Protein AF-A0AAN5DFT8-F1 (afdb_monomer_lite)

Structure (mmCIF, N/CA/C/O backbone):
data_AF-A0AAN5DFT8-F1
#
_entry.id   AF-A0AAN5DFT8-F1
#
loop_
_atom_site.group_PDB
_atom_site.id
_atom_site.type_symbol
_atom_site.label_atom_id
_atom_site.label_alt_id
_atom_site.label_comp_id
_atom_site.label_asym_id
_atom_site.label_entity_id
_atom_site.label_seq_id
_atom_site.pdbx_PDB_ins_code
_atom_site.Cartn_x
_atom_site.Cartn_y
_atom_site.Cartn_z
_atom_site.occupancy
_atom_site.B_iso_or_equiv
_atom_site.auth_seq_id
_atom_site.auth_comp_id
_atom_site.auth_asym_id
_atom_site.auth_atom_id
_atom_site.pdbx_PDB_model_num
ATOM 1 N N . MET A 1 1 ? 38.899 -0.922 -53.672 1.00 45.53 1 MET A N 1
ATOM 2 C CA . MET A 1 1 ? 38.471 0.412 -53.199 1.00 45.53 1 MET A CA 1
ATOM 3 C C . MET A 1 1 ? 37.373 0.173 -52.175 1.00 45.53 1 MET A C 1
ATOM 5 O O . MET A 1 1 ? 36.414 -0.508 -52.506 1.00 45.53 1 MET A O 1
ATOM 9 N N . GLN A 1 2 ? 37.627 0.513 -50.912 1.00 55.81 2 GLN A N 1
ATOM 10 C CA . GLN A 1 2 ? 36.923 -0.024 -49.739 1.00 55.81 2 GLN A CA 1
ATOM 11 C C . GLN A 1 2 ? 35.485 0.510 -49.614 1.00 55.81 2 GLN A C 1
ATOM 13 O O . GLN A 1 2 ? 35.251 1.708 -49.744 1.00 55.81 2 GLN A O 1
ATOM 18 N N . LEU A 1 3 ? 34.545 -0.409 -49.366 1.00 51.47 3 LEU A N 1
ATOM 19 C CA . LEU A 1 3 ? 33.129 -0.159 -49.093 1.00 51.47 3 LEU A CA 1
ATOM 20 C C . LEU A 1 3 ? 32.989 0.433 -47.676 1.00 51.47 3 LEU A C 1
ATOM 22 O O . LEU A 1 3 ? 33.212 -0.268 -46.692 1.00 51.47 3 LEU A O 1
ATOM 26 N N . LEU A 1 4 ? 32.633 1.712 -47.562 1.00 61.44 4 LEU A N 1
ATOM 27 C CA . LEU A 1 4 ? 32.276 2.349 -46.291 1.00 61.44 4 LEU A CA 1
ATOM 28 C C . LEU A 1 4 ? 30.762 2.210 -46.079 1.00 61.44 4 LEU A C 1
ATOM 30 O O . LEU A 1 4 ? 29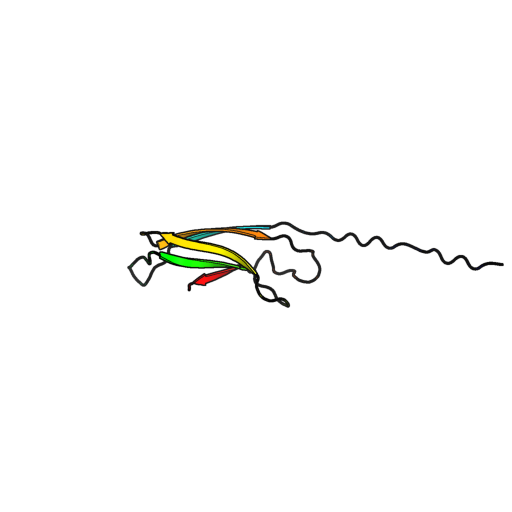.983 2.997 -46.610 1.00 61.44 4 LEU A O 1
ATOM 34 N N . LEU A 1 5 ? 30.344 1.194 -45.318 1.00 58.47 5 LEU A N 1
ATOM 35 C CA . LEU A 1 5 ? 29.010 1.173 -44.711 1.00 58.47 5 LEU A CA 1
ATOM 36 C C . LEU A 1 5 ? 28.988 2.227 -43.589 1.00 58.47 5 LEU A C 1
ATOM 38 O O . LEU A 1 5 ? 29.833 2.140 -42.694 1.00 58.47 5 LEU A O 1
ATOM 42 N N . PRO A 1 6 ? 28.060 3.202 -43.575 1.00 62.62 6 PRO A N 1
ATOM 43 C CA . PRO A 1 6 ? 27.934 4.081 -42.427 1.00 62.62 6 PRO A CA 1
ATOM 44 C C . PRO A 1 6 ? 27.358 3.262 -41.269 1.00 62.62 6 PRO A C 1
ATOM 46 O O . PRO A 1 6 ? 26.222 2.796 -41.320 1.00 62.62 6 PRO A O 1
ATOM 49 N N . LEU A 1 7 ? 28.161 3.074 -40.223 1.00 63.12 7 LEU A N 1
ATOM 50 C CA . LEU A 1 7 ? 27.722 2.522 -38.947 1.00 63.12 7 LEU A CA 1
ATOM 51 C C . LEU A 1 7 ? 26.853 3.581 -38.253 1.00 63.12 7 LEU A C 1
ATOM 53 O O . LEU A 1 7 ? 27.317 4.317 -37.385 1.00 63.12 7 LEU A O 1
ATOM 57 N N . THR A 1 8 ? 25.606 3.739 -38.692 1.00 63.53 8 THR A N 1
ATOM 58 C CA . THR A 1 8 ? 24.650 4.618 -38.018 1.00 63.53 8 THR A CA 1
ATOM 59 C C . THR A 1 8 ? 24.279 3.976 -36.688 1.00 63.53 8 THR A C 1
ATOM 61 O O . THR A 1 8 ? 23.462 3.058 -36.642 1.00 63.53 8 THR A O 1
ATOM 64 N N . ALA A 1 9 ? 24.902 4.437 -35.604 1.00 66.69 9 ALA A N 1
ATOM 65 C CA . ALA A 1 9 ? 24.451 4.138 -34.255 1.00 66.69 9 ALA A CA 1
ATOM 66 C C . ALA A 1 9 ? 23.066 4.773 -34.071 1.00 66.69 9 ALA A C 1
ATOM 68 O O . ALA A 1 9 ? 22.940 5.984 -33.889 1.00 66.69 9 ALA A O 1
ATOM 69 N N . VAL A 1 10 ? 22.017 3.960 -34.185 1.00 67.25 10 VAL A N 1
ATOM 70 C CA . VAL A 1 10 ? 20.657 4.373 -33.843 1.00 67.25 10 VAL A CA 1
ATOM 71 C C . VAL A 1 10 ? 20.604 4.471 -32.323 1.00 67.25 10 VAL A C 1
ATOM 73 O O . VAL A 1 10 ? 20.555 3.463 -31.624 1.00 67.25 10 VAL A O 1
ATOM 76 N N . PHE A 1 11 ? 20.680 5.695 -31.808 1.00 67.06 11 PHE A N 1
ATOM 77 C CA . PHE A 1 11 ? 20.456 5.970 -30.395 1.00 67.06 11 PHE A CA 1
ATOM 78 C C . PHE A 1 11 ? 18.948 5.889 -30.150 1.00 67.06 11 PHE A C 1
ATOM 80 O O . PHE A 1 11 ? 18.198 6.800 -30.502 1.00 67.06 11 PHE A O 1
ATOM 87 N N . VAL A 1 12 ? 18.484 4.762 -29.616 1.00 69.12 12 VAL A N 1
ATOM 88 C CA . VAL A 1 12 ? 17.091 4.625 -29.185 1.00 69.12 12 VAL A CA 1
ATOM 89 C C . VAL A 1 12 ? 16.954 5.388 -27.869 1.00 69.12 12 VAL A C 1
ATOM 91 O O . VAL A 1 12 ? 17.504 4.977 -26.850 1.00 69.12 12 VAL A O 1
ATOM 94 N N . CYS A 1 13 ? 16.260 6.528 -27.891 1.00 70.00 13 CYS A N 1
ATOM 95 C CA . CYS A 1 13 ? 15.868 7.216 -26.664 1.00 70.00 13 CYS A CA 1
ATOM 96 C C . CYS A 1 13 ? 14.782 6.397 -25.969 1.00 70.00 13 CYS A C 1
ATOM 98 O O . CYS A 1 13 ? 13.648 6.328 -26.438 1.00 70.00 13 CYS A O 1
ATOM 100 N N . VAL A 1 14 ? 15.143 5.793 -24.843 1.00 67.88 14 VAL A N 1
ATOM 101 C CA . VAL A 1 14 ? 14.212 5.124 -23.942 1.00 67.88 14 VAL A CA 1
ATOM 102 C C . VAL A 1 14 ? 13.671 6.174 -22.970 1.00 67.88 14 VAL A C 1
ATOM 104 O O . VAL A 1 14 ? 14.436 6.746 -22.196 1.00 67.88 14 VAL A O 1
ATOM 107 N N . SER A 1 15 ? 12.373 6.480 -23.035 1.00 68.81 15 SER A N 1
ATOM 108 C CA . SER A 1 15 ? 11.718 7.411 -22.107 1.00 68.81 15 SER A CA 1
ATOM 109 C C . SER A 1 15 ? 10.927 6.642 -21.053 1.00 68.81 15 SER A C 1
ATOM 111 O O . SER A 1 15 ? 9.988 5.927 -21.414 1.00 68.81 15 SER A O 1
ATOM 113 N N . SER A 1 16 ? 11.267 6.823 -19.776 1.00 70.44 16 SER A N 1
ATOM 114 C CA . SER A 1 16 ? 10.428 6.382 -18.660 1.00 70.44 16 SER A CA 1
ATOM 115 C C . SER A 1 16 ? 9.511 7.511 -18.189 1.00 70.44 16 SER A C 1
ATOM 117 O O . SER A 1 16 ? 9.819 8.695 -18.379 1.00 70.44 16 SER A O 1
ATOM 119 N N . ARG A 1 17 ? 8.361 7.164 -17.611 1.00 73.88 17 ARG A N 1
ATOM 120 C CA . ARG A 1 17 ? 7.431 8.133 -17.024 1.00 73.88 17 ARG A CA 1
ATOM 121 C C . ARG A 1 17 ? 7.142 7.746 -15.583 1.00 73.88 17 ARG A C 1
ATOM 123 O O . ARG A 1 17 ? 6.434 6.781 -15.347 1.00 73.88 17 ARG A O 1
ATOM 130 N N . SER A 1 18 ? 7.605 8.569 -14.645 1.00 80.69 18 SER A N 1
ATOM 131 C CA . SER A 1 18 ? 7.228 8.419 -13.241 1.00 80.69 18 SER A CA 1
ATOM 132 C C . SER A 1 18 ? 5.777 8.830 -13.017 1.00 80.69 18 SER A C 1
ATOM 134 O O . SER A 1 18 ? 5.324 9.870 -13.517 1.00 80.69 18 SER A O 1
ATOM 136 N N . GLN A 1 19 ? 5.063 8.022 -12.250 1.00 77.44 19 GLN A N 1
ATOM 137 C CA . GLN A 1 19 ? 3.665 8.210 -11.903 1.00 77.44 19 GLN A CA 1
ATOM 138 C C . GLN A 1 19 ? 3.496 8.088 -10.401 1.00 77.44 19 GLN A C 1
ATOM 140 O O . GLN A 1 19 ? 4.229 7.360 -9.744 1.00 77.44 19 GLN A O 1
ATOM 145 N N . PHE A 1 20 ? 2.541 8.837 -9.864 1.00 86.06 20 PHE A N 1
ATOM 146 C CA . PHE A 1 20 ? 2.258 8.880 -8.438 1.00 86.06 20 PHE A CA 1
ATOM 147 C C . PHE A 1 20 ? 0.764 8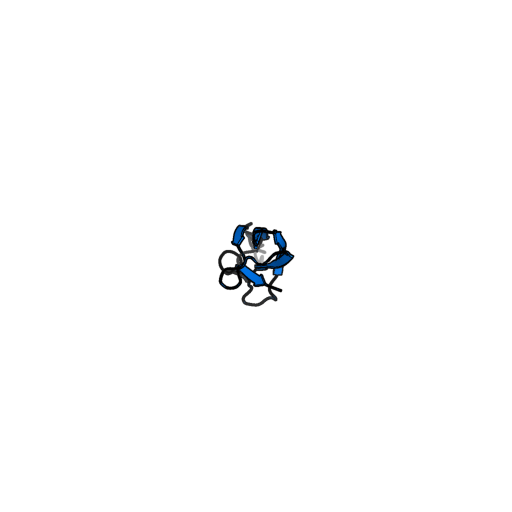.70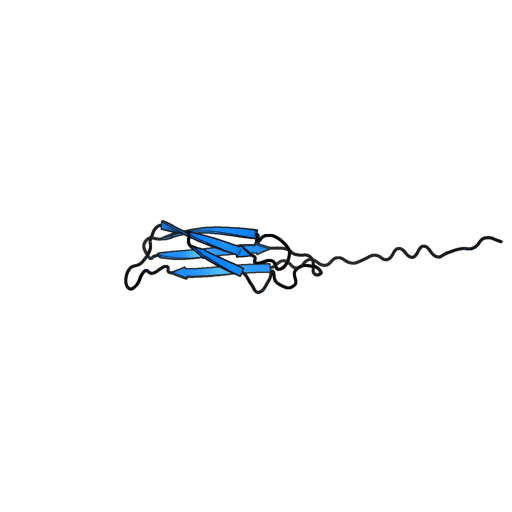3 -8.247 1.00 86.06 20 PHE A C 1
ATOM 149 O O . PHE A 1 20 ? -0.031 9.399 -8.885 1.00 86.06 20 PHE A O 1
ATOM 156 N N . ILE A 1 21 ? 0.400 7.786 -7.363 1.00 86.88 21 ILE A N 1
ATOM 157 C CA . ILE A 1 21 ? -0.977 7.383 -7.122 1.00 86.88 21 ILE A CA 1
ATOM 158 C C . ILE A 1 21 ? -1.226 7.523 -5.630 1.00 86.88 21 ILE A C 1
ATOM 160 O O . ILE A 1 21 ? -0.455 7.018 -4.819 1.00 86.88 21 ILE A O 1
ATOM 164 N N . ASN A 1 22 ? -2.284 8.248 -5.271 1.00 91.19 22 ASN A N 1
ATOM 165 C CA . ASN A 1 22 ? -2.744 8.371 -3.894 1.00 91.19 22 ASN A CA 1
ATOM 166 C C . ASN A 1 22 ? -4.215 7.955 -3.841 1.00 91.19 22 ASN A C 1
ATOM 168 O O . ASN A 1 22 ? -5.047 8.490 -4.577 1.00 91.19 22 ASN A O 1
ATOM 172 N N . VAL A 1 23 ? -4.509 6.989 -2.980 1.00 93.38 23 VAL A N 1
ATOM 173 C CA . VAL A 1 23 ? -5.828 6.405 -2.781 1.00 93.38 23 VAL A CA 1
ATOM 174 C C . VAL A 1 23 ? -6.231 6.617 -1.333 1.00 93.38 23 VAL A C 1
ATOM 176 O O . VAL A 1 23 ? -5.493 6.261 -0.420 1.00 93.38 23 VAL A O 1
ATOM 179 N N . LYS A 1 24 ? -7.439 7.141 -1.124 1.00 95.50 24 LYS A N 1
ATOM 180 C CA . LYS A 1 24 ? -8.071 7.223 0.194 1.00 95.50 24 LYS A CA 1
ATOM 181 C C . LYS A 1 24 ? -9.420 6.536 0.148 1.00 95.50 24 LYS A C 1
ATOM 183 O O . LYS A 1 24 ? -10.153 6.693 -0.829 1.00 95.50 24 LYS A O 1
ATOM 188 N N . GLY A 1 25 ? -9.766 5.828 1.210 1.00 95.06 25 GLY A N 1
ATOM 189 C CA . GLY A 1 25 ? -11.049 5.151 1.300 1.00 95.06 25 GLY A CA 1
ATOM 190 C C . GLY A 1 25 ? -11.415 4.770 2.723 1.00 95.06 25 GLY A C 1
ATOM 191 O O . GLY A 1 25 ? -10.698 5.071 3.677 1.00 95.06 25 GLY A O 1
ATOM 192 N N . THR A 1 26 ? -12.563 4.114 2.849 1.00 96.00 26 THR A N 1
ATOM 193 C CA . THR A 1 26 ? -13.069 3.584 4.113 1.00 96.00 26 THR A CA 1
ATOM 194 C C . THR A 1 26 ? -13.650 2.201 3.868 1.00 96.00 26 THR A C 1
ATOM 196 O O . THR A 1 26 ? -14.472 2.027 2.970 1.00 96.00 26 THR A O 1
ATOM 199 N N . LEU A 1 27 ? -13.220 1.227 4.662 1.00 95.25 27 LEU A N 1
ATOM 200 C CA . LEU A 1 27 ? -13.719 -0.136 4.645 1.00 95.25 27 LEU A CA 1
ATOM 201 C C . LEU A 1 27 ? -14.948 -0.278 5.530 1.00 95.25 27 LEU A C 1
ATOM 203 O O . LEU A 1 27 ? -14.908 0.006 6.730 1.00 95.25 27 LEU A O 1
ATOM 207 N N . THR A 1 28 ? -16.027 -0.776 4.934 1.00 95.12 28 THR A N 1
ATOM 208 C CA . THR A 1 28 ? -17.275 -1.060 5.636 1.00 95.12 28 THR A CA 1
ATOM 209 C C . THR A 1 28 ? -17.795 -2.454 5.302 1.00 95.12 28 THR A C 1
ATOM 211 O O . THR A 1 28 ? -17.679 -2.942 4.178 1.00 95.12 28 THR A O 1
ATOM 214 N N . CYS A 1 29 ? -18.402 -3.096 6.293 1.00 94.12 29 CYS A N 1
ATOM 215 C CA . CYS A 1 29 ? -19.209 -4.295 6.145 1.00 94.12 29 CYS A CA 1
ATOM 216 C C . CYS A 1 29 ? -20.642 -3.932 6.543 1.00 94.12 29 CYS A C 1
ATOM 218 O O . CYS A 1 29 ? -20.969 -3.820 7.723 1.00 94.12 29 CYS A O 1
ATOM 220 N N . GLN A 1 30 ? -21.499 -3.699 5.546 1.00 93.00 30 GLN A N 1
ATOM 221 C CA . GLN A 1 30 ? -22.834 -3.119 5.744 1.00 93.00 30 GLN A CA 1
ATOM 222 C C . GLN A 1 30 ? -22.763 -1.752 6.450 1.00 93.00 30 GLN A C 1
ATOM 224 O O . GLN A 1 30 ? -22.338 -0.773 5.839 1.00 93.00 30 GLN A O 1
ATOM 229 N N . SER A 1 31 ? -23.207 -1.679 7.707 1.00 93.19 31 SER A N 1
ATOM 230 C CA . SER A 1 31 ? -23.201 -0.475 8.540 1.00 93.19 31 SER A CA 1
ATOM 231 C C . SER A 1 31 ? -21.963 -0.343 9.426 1.00 93.19 31 SER A C 1
ATOM 233 O O . SER A 1 31 ? -21.773 0.722 10.010 1.00 93.19 31 SER A O 1
ATOM 235 N N . ASP A 1 32 ? -21.142 -1.389 9.532 1.00 95.19 32 ASP A N 1
ATOM 236 C CA . ASP A 1 32 ? -20.012 -1.432 10.458 1.00 95.19 32 ASP A CA 1
ATOM 237 C C . ASP A 1 32 ? -18.705 -1.115 9.727 1.00 95.19 32 ASP A C 1
ATOM 239 O O . ASP A 1 32 ? -18.510 -1.512 8.576 1.00 95.19 32 ASP A O 1
ATOM 243 N N . THR A 1 33 ? -17.797 -0.396 10.381 1.00 96.19 33 THR A N 1
ATOM 244 C CA . THR A 1 33 ? -16.450 -0.134 9.858 1.00 96.19 33 THR A CA 1
ATOM 245 C C . THR A 1 33 ? -15.535 -1.320 10.133 1.00 96.19 33 THR A C 1
ATOM 247 O O . THR A 1 33 ? -15.671 -1.999 11.152 1.00 96.19 33 THR A O 1
ATOM 250 N N . VAL A 1 34 ? -14.594 -1.579 9.226 1.00 96.44 34 VAL A N 1
ATOM 251 C CA . VAL A 1 34 ? -13.644 -2.690 9.369 1.00 96.44 34 VAL A CA 1
ATOM 252 C C . VAL A 1 34 ? -12.284 -2.144 9.789 1.00 96.44 34 VAL A C 1
ATOM 254 O O . VAL A 1 34 ? -11.571 -1.563 8.975 1.00 96.44 34 VAL A O 1
ATOM 257 N N . GLU A 1 35 ? -11.934 -2.335 11.059 1.00 96.56 35 GLU A N 1
ATOM 258 C CA . GLU A 1 35 ? -10.630 -1.969 11.623 1.00 96.56 35 GLU A CA 1
ATOM 259 C C . GLU A 1 35 ? -9.572 -3.046 11.357 1.00 96.56 35 GLU A C 1
ATOM 261 O O . GLU A 1 35 ? -9.870 -4.242 11.390 1.00 96.56 35 GLU A O 1
ATOM 266 N N . ASN A 1 36 ? -8.323 -2.614 11.159 1.00 96.25 36 ASN A N 1
ATOM 267 C CA . ASN A 1 36 ? -7.140 -3.469 11.071 1.00 96.25 36 ASN A CA 1
ATOM 268 C C . ASN A 1 36 ? -7.213 -4.525 9.948 1.00 96.25 36 ASN A C 1
ATOM 270 O O . ASN A 1 36 ? -6.621 -5.600 10.058 1.00 96.25 36 ASN A O 1
ATOM 274 N N . ALA A 1 37 ? -7.933 -4.217 8.868 1.00 96.25 37 ALA A N 1
ATOM 275 C CA . ALA A 1 37 ? -7.899 -4.994 7.634 1.00 96.25 37 ALA A CA 1
ATOM 276 C C . ALA A 1 37 ? -6.739 -4.514 6.761 1.00 96.25 37 ALA A C 1
ATOM 278 O O . ALA A 1 37 ? -6.537 -3.307 6.614 1.00 96.25 37 ALA A O 1
ATOM 279 N N . GLN A 1 38 ? -5.979 -5.446 6.188 1.00 97.12 38 GLN A N 1
ATOM 280 C CA . GLN A 1 38 ? -4.849 -5.110 5.331 1.00 97.12 38 GLN A CA 1
ATOM 281 C C . GLN A 1 38 ? -5.367 -4.634 3.969 1.00 97.12 38 GLN A C 1
ATOM 283 O O . GLN A 1 38 ? -6.117 -5.342 3.296 1.00 97.12 38 GLN A O 1
ATOM 288 N N . VAL A 1 39 ? -4.965 -3.427 3.571 1.00 96.50 39 VAL A N 1
ATOM 289 C CA . VAL A 1 39 ? -5.279 -2.856 2.259 1.00 96.50 39 VAL A CA 1
ATOM 290 C C . VAL A 1 39 ? -4.000 -2.747 1.457 1.00 96.50 39 VAL A C 1
ATOM 292 O O . VAL A 1 39 ? -3.008 -2.184 1.930 1.00 96.50 39 VAL A O 1
ATOM 295 N N . GLU A 1 40 ? -4.034 -3.258 0.236 1.00 95.62 40 GLU A N 1
ATOM 296 C CA . GLU A 1 40 ? -2.886 -3.281 -0.660 1.00 95.62 40 GLU A CA 1
ATOM 297 C C . GLU A 1 40 ? -3.194 -2.522 -1.948 1.00 95.62 40 GLU A C 1
ATOM 299 O O . GLU A 1 40 ? -4.292 -2.613 -2.501 1.00 95.62 40 GLU A O 1
ATOM 304 N N . LEU A 1 41 ? -2.214 -1.745 -2.407 1.00 93.50 41 LEU A N 1
ATOM 305 C CA . LEU A 1 41 ? -2.248 -1.051 -3.685 1.00 93.50 41 LEU A CA 1
ATOM 306 C C . LEU A 1 41 ? -1.332 -1.789 -4.651 1.00 93.50 41 LEU A C 1
ATOM 308 O O . LEU A 1 41 ? -0.114 -1.779 -4.463 1.00 93.50 41 LEU A O 1
ATOM 312 N N . TRP A 1 42 ? -1.926 -2.369 -5.685 1.00 90.44 42 TRP A N 1
ATOM 313 C CA . TRP A 1 42 ? -1.232 -3.115 -6.725 1.00 90.44 42 TRP A CA 1
ATOM 314 C C . TRP A 1 42 ? -1.281 -2.369 -8.056 1.00 90.44 42 TRP A C 1
ATOM 316 O O . TRP A 1 42 ? -2.259 -1.686 -8.381 1.00 90.44 42 TRP A O 1
ATOM 326 N N . GLU A 1 43 ? -0.217 -2.499 -8.829 1.00 86.06 43 GLU A N 1
ATOM 327 C CA . GLU A 1 43 ? -0.137 -2.082 -10.218 1.00 86.06 43 GLU A CA 1
ATOM 328 C C . GLU A 1 43 ? -0.487 -3.255 -11.124 1.00 86.06 43 GLU A C 1
ATOM 330 O O . GLU A 1 43 ? 0.125 -4.314 -11.033 1.00 86.06 43 GLU A O 1
ATOM 335 N N . HIS A 1 44 ? -1.492 -3.062 -11.980 1.00 84.06 44 HIS A N 1
ATOM 336 C CA . HIS A 1 44 ? -1.911 -4.103 -12.901 1.00 84.06 44 HIS A CA 1
ATOM 337 C C . HIS A 1 44 ? -1.127 -4.068 -14.209 1.00 84.06 44 HIS A C 1
ATOM 339 O O . HIS A 1 44 ? -1.185 -3.083 -14.965 1.00 84.06 44 HIS A O 1
ATOM 345 N N . ASP A 1 45 ? -0.531 -5.207 -14.531 1.00 78.25 45 ASP A N 1
ATOM 346 C CA . ASP A 1 45 ? 0.232 -5.424 -15.744 1.00 78.25 45 ASP A CA 1
ATOM 347 C C . ASP A 1 45 ? -0.467 -6.363 -16.725 1.00 78.25 45 ASP A C 1
ATOM 349 O O . ASP A 1 45 ? -1.102 -7.358 -16.382 1.00 78.25 45 ASP A O 1
ATOM 353 N N . ILE A 1 46 ? -0.315 -6.067 -18.018 1.00 76.06 46 ILE A N 1
ATOM 354 C CA . ILE A 1 46 ? -0.926 -6.885 -19.077 1.00 76.06 46 ILE A CA 1
ATOM 355 C C . ILE A 1 46 ? -0.130 -8.181 -19.306 1.00 76.06 46 ILE A C 1
ATOM 357 O O . ILE A 1 46 ? -0.696 -9.203 -19.700 1.00 76.06 46 ILE A O 1
ATOM 361 N N . PHE A 1 47 ? 1.192 -8.140 -19.120 1.00 76.56 47 PHE A N 1
ATOM 362 C CA . PHE A 1 47 ? 2.099 -9.207 -19.558 1.00 76.56 47 PHE A CA 1
ATOM 363 C C . PHE A 1 47 ? 3.127 -9.645 -18.511 1.00 76.56 47 PHE A C 1
ATOM 365 O O . PHE A 1 47 ? 3.792 -10.667 -18.700 1.00 76.56 47 PHE A O 1
ATOM 372 N N . THR A 1 48 ? 3.255 -8.888 -17.430 1.00 78.25 48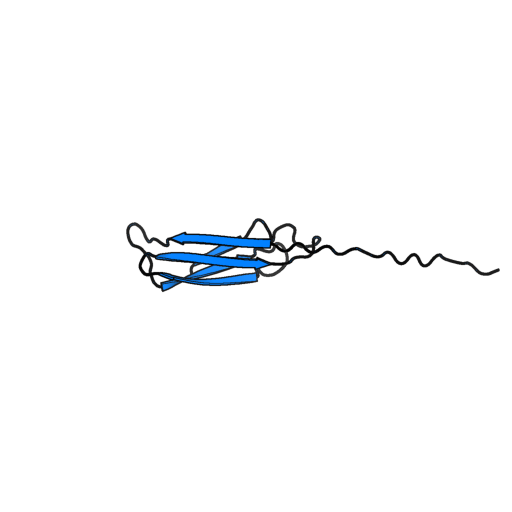 THR A N 1
ATOM 373 C CA . THR A 1 48 ? 4.069 -9.196 -16.257 1.00 78.25 48 THR A CA 1
ATOM 374 C C . THR A 1 48 ? 3.153 -9.465 -15.065 1.00 78.25 48 THR A C 1
ATOM 376 O O . THR A 1 48 ? 1.962 -9.165 -15.131 1.00 78.25 48 THR A O 1
ATOM 379 N N . PRO A 1 49 ? 3.643 -10.150 -14.021 1.00 84.88 49 PRO A N 1
ATOM 380 C CA . PRO A 1 49 ? 2.921 -10.216 -12.757 1.00 84.88 49 PRO A CA 1
ATOM 381 C C . PRO A 1 49 ? 2.705 -8.813 -12.190 1.00 84.88 49 PRO A C 1
ATOM 383 O O . PRO A 1 49 ? 3.609 -7.996 -12.293 1.00 84.88 49 PRO A O 1
ATOM 386 N N . ASP A 1 50 ? 1.552 -8.597 -11.562 1.00 86.69 50 ASP A N 1
ATOM 387 C CA . ASP A 1 50 ? 1.221 -7.338 -10.897 1.00 86.69 50 ASP A CA 1
ATOM 388 C C . ASP A 1 50 ? 2.216 -7.017 -9.768 1.00 86.69 50 ASP A C 1
ATOM 390 O O . ASP A 1 50 ? 2.638 -7.906 -9.014 1.00 86.69 50 ASP A O 1
ATOM 394 N N . ASP A 1 51 ? 2.543 -5.734 -9.623 1.00 85.88 51 ASP A N 1
ATOM 395 C CA . ASP A 1 51 ? 3.508 -5.240 -8.643 1.00 85.88 51 ASP A CA 1
ATOM 396 C C . ASP A 1 51 ? 2.807 -4.620 -7.425 1.00 85.88 51 ASP A C 1
ATOM 398 O O . ASP A 1 51 ? 1.935 -3.756 -7.537 1.00 85.88 51 ASP A O 1
ATOM 402 N N . LEU A 1 52 ? 3.207 -5.031 -6.218 1.00 91.06 52 LEU A N 1
ATOM 403 C CA . LEU A 1 52 ? 2.728 -4.409 -4.982 1.00 91.06 52 LEU A CA 1
ATOM 404 C C . LEU A 1 52 ? 3.422 -3.056 -4.786 1.00 91.06 52 LEU A C 1
ATOM 406 O O . LEU A 1 52 ? 4.612 -2.999 -4.470 1.00 91.06 52 LEU A O 1
ATOM 410 N N . LEU A 1 53 ? 2.663 -1.966 -4.881 1.00 91.69 53 LEU A N 1
ATOM 411 C CA . LEU A 1 53 ? 3.185 -0.612 -4.698 1.00 91.69 53 LEU A CA 1
ATOM 412 C C . LEU A 1 53 ? 3.313 -0.242 -3.219 1.00 91.69 53 LEU A C 1
ATOM 414 O O . LEU A 1 53 ? 4.327 0.309 -2.787 1.00 91.69 53 LEU A O 1
ATOM 418 N N . THR A 1 54 ? 2.264 -0.488 -2.432 1.00 94.75 54 THR A N 1
ATOM 419 C CA . THR A 1 54 ? 2.250 -0.182 -0.996 1.00 94.75 54 THR A CA 1
ATOM 420 C C . THR A 1 54 ? 1.121 -0.909 -0.277 1.00 94.75 54 THR A C 1
ATOM 422 O O . THR A 1 54 ? 0.189 -1.410 -0.904 1.00 94.75 54 THR A O 1
ATOM 425 N N . SER A 1 55 ? 1.173 -0.933 1.051 1.00 95.81 55 SER A N 1
ATOM 426 C CA . SER A 1 55 ? 0.104 -1.490 1.870 1.00 95.81 55 SER A CA 1
ATOM 427 C C . SER A 1 55 ? 0.017 -0.832 3.245 1.00 95.81 55 SER A C 1
ATOM 429 O O . SER A 1 55 ? 0.998 -0.290 3.760 1.00 95.81 55 SER A O 1
ATOM 431 N N . SER A 1 56 ? -1.174 -0.860 3.837 1.00 95.00 56 SER A N 1
ATOM 432 C CA . SER A 1 56 ? -1.434 -0.361 5.189 1.00 95.00 56 SER A CA 1
ATOM 433 C C . SER A 1 56 ? -2.675 -1.040 5.765 1.00 95.00 56 SER A C 1
ATOM 435 O O . SER A 1 56 ? -3.631 -1.271 5.022 1.00 95.00 56 SER A O 1
ATOM 437 N N . PRO A 1 57 ? -2.722 -1.295 7.083 1.00 96.81 57 PRO A N 1
ATOM 438 C CA . PRO A 1 57 ? -3.975 -1.624 7.745 1.00 96.81 57 PRO A CA 1
ATOM 439 C C . PRO A 1 57 ? -4.935 -0.424 7.736 1.00 96.81 57 PRO A C 1
ATOM 441 O O . PRO A 1 57 ? -4.495 0.734 7.750 1.00 96.81 57 PRO A O 1
ATOM 444 N N . SER A 1 58 ? -6.239 -0.701 7.750 1.00 97.06 58 SER A N 1
ATOM 445 C CA . SER A 1 58 ? -7.282 0.289 8.029 1.00 97.06 58 SER A CA 1
ATOM 446 C C . SER A 1 58 ? -7.318 0.678 9.511 1.00 97.06 58 SER A C 1
ATOM 448 O O . SER A 1 58 ? -6.997 -0.123 10.393 1.00 97.06 58 SER A O 1
ATOM 450 N N . ASP A 1 59 ? -7.726 1.913 9.800 1.00 97.44 59 ASP A N 1
ATOM 451 C CA . ASP A 1 59 ? -7.851 2.414 11.172 1.00 97.44 59 ASP A CA 1
ATOM 452 C C . ASP A 1 59 ? -9.168 1.994 11.859 1.00 97.44 59 ASP A C 1
ATOM 454 O O . ASP A 1 59 ? -9.989 1.272 11.296 1.00 97.44 59 ASP A O 1
ATOM 458 N N . ILE A 1 60 ? -9.391 2.472 13.089 1.00 97.00 60 ILE A N 1
ATOM 459 C CA . ILE A 1 60 ? -10.604 2.197 13.882 1.00 97.00 60 ILE A CA 1
ATOM 460 C C . ILE A 1 60 ? -11.911 2.655 13.210 1.00 97.00 60 ILE A C 1
ATOM 462 O O . ILE A 1 60 ? -12.987 2.136 13.504 1.00 97.00 60 ILE A O 1
ATOM 466 N N . LEU A 1 61 ? -11.839 3.617 12.290 1.00 97.06 61 LEU A N 1
ATOM 467 C CA . LEU A 1 61 ? -12.970 4.077 11.483 1.00 97.06 61 LEU A CA 1
ATOM 468 C C . LEU A 1 61 ? -13.035 3.355 10.129 1.00 97.06 61 LEU A C 1
ATOM 470 O O . LEU A 1 61 ? -13.850 3.714 9.282 1.00 97.06 61 LEU A O 1
ATOM 474 N N . GLY A 1 62 ? -12.186 2.350 9.910 1.00 96.56 62 GLY A N 1
ATOM 475 C CA . GLY A 1 62 ? -12.003 1.655 8.643 1.00 96.56 62 GLY A CA 1
ATOM 476 C C . GLY A 1 62 ? -11.305 2.492 7.575 1.00 96.56 62 GLY A C 1
ATOM 477 O O . GLY A 1 62 ? -11.253 2.070 6.421 1.00 96.56 62 GLY A O 1
ATOM 478 N N . ALA A 1 63 ? -10.793 3.677 7.902 1.00 97.44 63 ALA A N 1
ATOM 479 C CA . ALA A 1 63 ? -10.164 4.558 6.933 1.00 97.44 63 ALA A CA 1
ATOM 480 C C . ALA A 1 63 ? -8.753 4.081 6.570 1.00 97.44 63 ALA A C 1
ATOM 482 O O . ALA A 1 63 ? -8.028 3.527 7.397 1.00 97.44 63 ALA A O 1
ATOM 483 N N . PHE A 1 64 ? -8.365 4.319 5.320 1.00 96.62 64 PHE A N 1
ATOM 484 C CA . PHE A 1 64 ? -7.022 4.050 4.818 1.00 96.62 64 PHE A CA 1
ATOM 485 C C . PHE A 1 64 ? -6.584 5.132 3.828 1.00 96.62 64 PHE A C 1
ATOM 487 O O . PHE A 1 64 ? -7.400 5.731 3.120 1.00 96.62 64 PHE A O 1
ATOM 494 N N . GLU A 1 65 ? -5.275 5.362 3.769 1.00 96.56 65 GLU A N 1
ATOM 495 C CA . GLU A 1 65 ? -4.615 6.199 2.772 1.00 96.56 65 GLU A CA 1
ATOM 496 C C . GLU A 1 65 ? -3.348 5.487 2.301 1.00 96.56 65 GLU A C 1
ATOM 498 O O . GLU A 1 65 ? -2.474 5.164 3.103 1.00 96.56 65 GLU A O 1
ATOM 503 N N . LEU A 1 66 ? -3.257 5.242 0.998 1.00 95.12 66 LEU A N 1
ATOM 504 C CA . LEU A 1 66 ? -2.137 4.568 0.355 1.00 95.12 66 LEU A CA 1
ATOM 505 C C . LEU A 1 66 ? -1.537 5.499 -0.690 1.00 95.12 66 LEU A C 1
ATOM 507 O O . LEU A 1 66 ? -2.255 6.131 -1.460 1.00 95.12 66 LEU A O 1
ATOM 511 N N . SER A 1 67 ? -0.211 5.585 -0.724 1.00 93.00 67 SER A N 1
ATOM 512 C CA . SER A 1 67 ? 0.518 6.302 -1.766 1.00 93.00 67 SER A CA 1
ATOM 513 C C . SER A 1 67 ? 1.579 5.395 -2.369 1.00 93.00 67 SER A C 1
ATOM 515 O O . SER A 1 67 ? 2.418 4.862 -1.645 1.00 93.00 67 SER A O 1
ATOM 517 N N . GLY A 1 68 ? 1.525 5.235 -3.686 1.00 89.50 68 GLY A N 1
ATOM 518 C CA . GLY A 1 68 ? 2.464 4.454 -4.481 1.00 89.50 68 GLY A CA 1
ATOM 519 C C . GLY A 1 68 ? 3.061 5.307 -5.592 1.00 89.50 68 GLY A C 1
ATOM 520 O O . GLY A 1 68 ? 2.479 6.314 -6.011 1.00 89.50 68 GLY A O 1
ATOM 521 N N . ALA A 1 69 ? 4.238 4.918 -6.056 1.00 85.12 69 ALA A N 1
ATOM 522 C CA . ALA A 1 69 ? 4.856 5.513 -7.223 1.00 85.12 69 ALA A CA 1
ATOM 523 C C . ALA A 1 69 ? 5.481 4.411 -8.057 1.00 85.12 69 ALA A C 1
ATOM 525 O O . ALA A 1 69 ? 6.087 3.503 -7.493 1.00 85.12 69 ALA A O 1
ATOM 526 N N . ASP A 1 70 ? 5.374 4.553 -9.367 1.00 81.94 70 ASP A N 1
ATOM 527 C CA . ASP A 1 70 ? 6.020 3.646 -10.297 1.00 81.94 70 ASP A CA 1
ATOM 528 C C . ASP A 1 70 ? 6.675 4.414 -11.467 1.00 81.94 70 ASP A C 1
ATOM 530 O O . ASP A 1 70 ? 6.378 5.594 -11.712 1.00 81.94 70 ASP A O 1
ATOM 534 N N . ASN A 1 71 ? 7.670 3.804 -12.114 1.00 76.12 71 ASN A N 1
ATOM 535 C CA . ASN A 1 71 ? 8.449 4.376 -13.204 1.00 76.12 71 ASN A CA 1
ATOM 536 C C . ASN A 1 71 ? 8.683 3.378 -14.346 1.00 76.12 71 ASN A C 1
ATOM 538 O O . ASN A 1 71 ? 9.794 2.871 -14.531 1.00 76.12 71 ASN A O 1
ATOM 542 N N . GLU A 1 72 ? 7.681 3.228 -15.202 1.00 66.25 72 GLU A N 1
ATOM 543 C CA . GLU A 1 72 ? 7.800 2.371 -16.376 1.00 66.25 72 GLU A CA 1
ATOM 544 C C . GLU A 1 72 ? 8.344 3.056 -17.634 1.00 66.25 72 GLU A C 1
ATOM 546 O O . GLU A 1 72 ? 8.142 4.249 -17.912 1.00 66.25 72 GLU A O 1
ATOM 551 N N . VAL A 1 73 ? 9.025 2.252 -18.451 1.00 61.53 73 VAL A N 1
ATOM 552 C CA . VAL A 1 73 ? 9.489 2.609 -19.790 1.00 61.53 73 VAL A CA 1
ATOM 553 C C . VAL A 1 73 ? 8.383 2.318 -20.802 1.00 61.53 73 VAL A C 1
ATOM 555 O O . VAL A 1 73 ? 8.023 1.166 -21.027 1.00 61.53 73 VAL A O 1
ATOM 558 N N . ARG A 1 74 ? 7.907 3.367 -21.487 1.00 55.44 74 ARG A N 1
ATOM 559 C CA . ARG A 1 74 ? 6.915 3.268 -22.571 1.00 55.44 74 ARG A CA 1
ATOM 560 C C . ARG A 1 74 ? 7.386 2.301 -23.657 1.00 55.44 74 ARG A C 1
ATOM 562 O O . ARG A 1 74 ? 8.199 2.709 -24.484 1.00 55.44 74 ARG A O 1
ATOM 569 N N . SER A 1 75 ? 6.895 1.060 -23.664 1.00 47.44 75 SER A N 1
ATOM 570 C CA . SER A 1 75 ? 6.840 0.146 -24.827 1.00 47.44 75 SER A CA 1
ATOM 571 C C . SER A 1 75 ? 6.172 -1.201 -24.515 1.00 47.44 75 SER A C 1
ATOM 573 O O . SER A 1 75 ? 5.680 -1.823 -25.449 1.00 47.44 75 SER A O 1
ATOM 575 N N . TYR A 1 76 ? 6.150 -1.673 -23.261 1.00 50.50 76 TYR A N 1
ATOM 576 C CA . TYR A 1 76 ? 5.512 -2.961 -22.920 1.00 50.50 76 TYR A CA 1
ATOM 577 C C . TYR A 1 76 ? 4.191 -2.781 -22.147 1.00 50.50 76 TYR A C 1
ATOM 579 O O . TYR A 1 76 ? 3.277 -3.588 -22.268 1.00 50.50 76 TYR A O 1
ATOM 587 N N . SER A 1 77 ? 4.036 -1.670 -21.439 1.00 50.03 77 SER A N 1
ATOM 588 C CA . SER A 1 77 ? 3.064 -1.550 -20.357 1.00 50.03 77 SER A CA 1
ATOM 589 C C . SER A 1 77 ? 2.375 -0.178 -20.374 1.00 50.03 77 SER A C 1
ATOM 591 O O . SER A 1 77 ? 2.449 0.635 -19.460 1.00 50.03 77 SER A O 1
ATOM 593 N N . ASP A 1 78 ? 1.636 0.110 -21.448 1.00 47.78 78 ASP A N 1
ATOM 594 C CA . ASP A 1 78 ? 0.761 1.299 -21.532 1.00 47.78 78 ASP A CA 1
ATOM 595 C C . ASP A 1 78 ? -0.432 1.258 -20.520 1.00 47.78 78 ASP A C 1
ATOM 597 O O . ASP A 1 78 ? -1.426 1.965 -20.697 1.00 47.78 78 ASP A O 1
ATOM 601 N N . SER A 1 79 ? -0.344 0.462 -19.442 1.00 50.25 79 SER A N 1
ATOM 602 C CA . SER A 1 79 ? -1.365 0.235 -18.403 1.00 50.25 79 SER A CA 1
ATOM 603 C C . SER A 1 79 ? -1.012 0.741 -16.997 1.00 50.25 79 SER A C 1
ATOM 605 O O . SER A 1 79 ? -1.947 1.084 -16.269 1.00 50.25 79 SER A O 1
ATOM 607 N N . ALA A 1 80 ? 0.271 0.881 -16.634 1.00 48.28 80 ALA A N 1
ATOM 608 C CA . ALA A 1 80 ? 0.742 1.221 -15.275 1.00 48.28 80 ALA A CA 1
ATOM 609 C C . ALA A 1 80 ? 0.087 2.460 -14.637 1.00 48.28 80 ALA A C 1
ATOM 611 O O . ALA A 1 80 ? -0.137 2.578 -13.438 1.00 48.28 80 ALA A O 1
ATOM 612 N N . ALA A 1 81 ? -0.296 3.418 -15.479 1.00 46.22 81 ALA A N 1
ATOM 613 C CA . ALA A 1 81 ? -0.923 4.660 -15.043 1.00 46.22 81 ALA A CA 1
ATOM 614 C C . ALA A 1 81 ? -2.374 4.535 -14.573 1.00 46.22 81 ALA A C 1
ATOM 616 O O . ALA A 1 81 ? -2.840 5.330 -13.755 1.00 46.22 81 ALA A O 1
ATOM 617 N N . TYR A 1 82 ? -3.133 3.666 -15.237 1.00 49.03 82 TYR A N 1
ATOM 618 C CA . TYR A 1 82 ? -4.590 3.790 -15.304 1.00 49.03 82 TYR A CA 1
ATOM 619 C C . TYR A 1 82 ? -5.319 2.634 -14.623 1.00 49.03 82 TYR A C 1
ATOM 621 O O . TYR A 1 82 ? -6.521 2.756 -14.392 1.00 49.03 82 TYR A O 1
ATOM 629 N N . ASN A 1 83 ? -4.608 1.559 -14.271 1.00 56.00 83 ASN A N 1
ATOM 630 C CA . ASN A 1 83 ? -5.210 0.306 -13.823 1.00 56.00 83 ASN A CA 1
ATOM 631 C C . ASN A 1 83 ? -4.705 -0.159 -12.446 1.00 56.00 83 ASN A C 1
ATOM 633 O O . ASN A 1 83 ? -4.540 -1.353 -12.241 1.00 56.00 83 ASN A O 1
ATOM 637 N N . SER A 1 84 ? -4.458 0.732 -11.483 1.00 61.28 84 SER A N 1
ATOM 638 C CA . SER A 1 84 ? -4.156 0.260 -10.122 1.00 61.28 84 SER A CA 1
ATOM 639 C C . SER A 1 84 ? -5.359 -0.442 -9.495 1.00 61.28 84 SER A C 1
ATOM 641 O O . SER A 1 84 ? -6.488 0.057 -9.562 1.00 61.28 84 SER A O 1
ATOM 643 N N . ILE A 1 85 ? -5.103 -1.583 -8.864 1.00 73.62 85 ILE A N 1
ATOM 644 C CA . ILE A 1 85 ? -6.100 -2.409 -8.185 1.00 73.62 85 ILE A CA 1
ATOM 645 C C . ILE A 1 85 ? -5.919 -2.227 -6.677 1.00 73.62 85 ILE A C 1
ATOM 647 O O . ILE A 1 85 ? -4.801 -2.148 -6.169 1.00 73.62 85 ILE A O 1
ATOM 651 N N . ILE A 1 86 ? -7.039 -2.128 -5.962 1.00 77.88 86 ILE A N 1
ATOM 652 C CA . ILE A 1 86 ? -7.054 -2.209 -4.503 1.00 77.8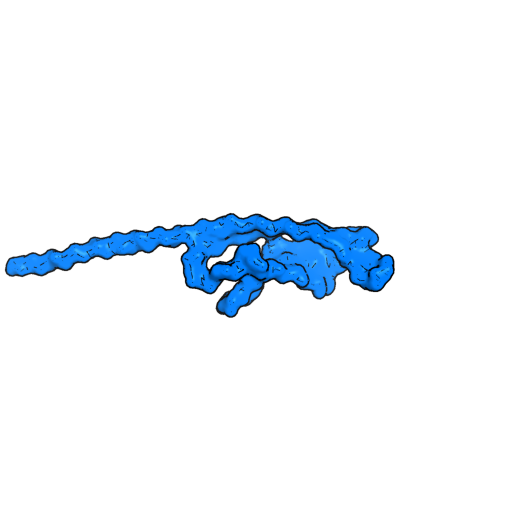8 86 ILE A CA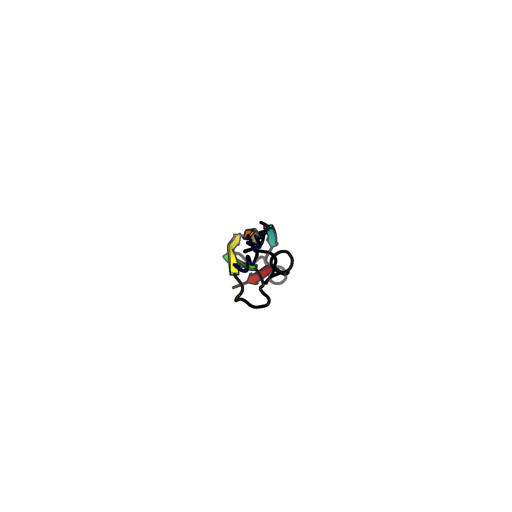 1
ATOM 653 C C . ILE A 1 86 ? -7.506 -3.616 -4.146 1.00 77.88 86 ILE A C 1
ATOM 655 O O . ILE A 1 86 ? -8.620 -4.006 -4.508 1.00 77.88 86 ILE A O 1
ATOM 659 N N . GLU A 1 87 ? -6.664 -4.343 -3.423 1.00 80.00 87 GLU A N 1
ATOM 660 C CA . GLU A 1 87 ? -7.009 -5.653 -2.879 1.00 80.00 87 GLU A CA 1
ATOM 661 C C . GLU A 1 87 ? -7.189 -5.585 -1.358 1.00 80.00 87 GLU A C 1
ATOM 663 O O . GLU A 1 87 ? -6.577 -4.765 -0.665 1.00 80.00 87 GLU A O 1
ATOM 668 N N . TYR A 1 88 ? -8.077 -6.444 -0.854 1.00 74.06 88 TYR A N 1
ATOM 669 C CA . TYR A 1 88 ? -8.422 -6.562 0.561 1.00 74.06 88 TYR A CA 1
ATOM 670 C C . TYR A 1 88 ? -8.133 -8.000 1.006 1.00 74.06 88 TYR A C 1
ATOM 672 O O . TYR A 1 88 ? -8.729 -8.928 0.448 1.00 74.06 88 TYR A O 1
ATOM 680 N N . LEU A 1 89 ? -7.231 -8.175 1.979 1.00 63.09 89 LEU A N 1
ATOM 681 C CA . LEU A 1 89 ? -6.782 -9.480 2.493 1.00 63.09 89 LEU A CA 1
ATOM 682 C C . LEU A 1 89 ? -7.255 -9.749 3.927 1.00 63.09 89 LEU A C 1
ATOM 684 O O . LEU A 1 89 ? -7.263 -8.801 4.749 1.00 63.09 89 LEU A O 1
#

Organism: NCBI:txid1317129

InterPro domains:
  IPR001534 Transthyretin-like [PF01060] (24-75)
  IPR001534 Transthyretin-like [PTHR21700] (1-75)
  IPR038479 Transthyretin-like superfamily [G3DSA:2.60.40.3330] (17-87)

Sequence (89 aa):
MQLLLPLTAVFVCVSSRSQFINVKGTLTCQSDTVENAQVELWEHDIFTPDDLLTSSPSDILGAFELSGADNEVRSYSDSAAYNSIIEYL

Radius of gyration: 21.34 Å; chains: 1; bounding box: 62×19×67 Å

Secondary structure (DSSP, 8-state):
---------------EEEEEEEEEEE-EETTEE--S-EEEEEE--SSSPPEEEEEEE--TTSEEEEEEEEEEETTS-TTTTT-EEEEE-

Foldseek 3Di:
DDDDDPPPPPPDDWDKDKDKDKDKDFDDDVPHGDFFWKKWKWFDFPPDPIDTFDIDTAHRRRIDMDMGMDIDTPDRGPRRHPDIDIDID

pLDDT: mean 79.36, std 16.65, range [45.53, 97.44]